Protein AF-A0A2M9Q8H3-F1 (afdb_monomer)

Secondary structure (DSSP, 8-state):
-EEEEEEEEEEETTT--EE--EEEEETTEEEE--SS-PEEEE----SSS----SGGG--TTS-EEEE---TTTS-SS-EEEEEEEEE-------

Solvent-accessible surface area (backbone atoms only — not comparable to full-atom values): 5904 Å² total; per-residue (Å²): 66,34,30,32,20,22,75,37,60,32,29,19,76,83,75,66,48,68,54,94,27,48,34,40,27,50,85,93,50,74,38,66,42,37,65,88,48,74,31,83,68,48,78,74,89,74,96,61,95,69,87,82,64,73,70,78,71,39,43,97,89,62,33,36,80,47,78,58,77,60,89,85,69,74,68,101,57,59,66,49,60,39,78,43,75,46,81,41,88,72,77,79,86,125

pLDDT: mean 87.62, std 10.12, range [40.44, 96.06]

Mean predicted aligned error: 5.56 Å

Structure (mmCIF, N/CA/C/O backbone):
data_AF-A0A2M9Q8H3-F1
#
_entry.id   AF-A0A2M9Q8H3-F1
#
loop_
_atom_site.group_PDB
_atom_site.id
_atom_site.type_symbol
_atom_site.label_atom_id
_atom_site.label_alt_id
_atom_site.label_comp_id
_atom_site.label_asym_id
_atom_site.label_entity_id
_atom_site.label_seq_id
_atom_site.pdbx_PDB_ins_code
_atom_site.Cartn_x
_atom_site.Cartn_y
_atom_site.Cartn_z
_atom_site.occupancy
_atom_site.B_iso_or_equiv
_atom_site.auth_seq_id
_atom_site.auth_comp_id
_atom_site.auth_asym_id
_atom_site.auth_atom_id
_atom_site.pdbx_PDB_model_num
ATOM 1 N N . MET A 1 1 ? 10.271 4.500 -14.730 1.00 87.56 1 MET A N 1
ATOM 2 C CA . MET A 1 1 ? 10.085 4.388 -13.265 1.00 87.56 1 MET A CA 1
ATOM 3 C C . MET A 1 1 ? 8.619 4.115 -12.932 1.00 87.56 1 MET A C 1
ATOM 5 O O . MET A 1 1 ? 7.740 4.723 -13.532 1.00 87.56 1 MET A O 1
ATOM 9 N N . MET A 1 2 ? 8.340 3.212 -11.990 1.00 90.44 2 MET A N 1
ATOM 10 C CA . MET A 1 2 ? 7.006 2.970 -11.431 1.00 90.44 2 MET A CA 1
ATOM 11 C C . MET A 1 2 ? 6.921 3.564 -10.025 1.00 90.44 2 MET A C 1
ATOM 13 O O . MET A 1 2 ? 7.780 3.302 -9.181 1.00 90.44 2 MET A O 1
ATOM 17 N N . THR A 1 3 ? 5.853 4.311 -9.766 1.00 93.56 3 THR A N 1
ATOM 18 C CA . THR A 1 3 ? 5.531 4.839 -8.436 1.00 93.56 3 THR A CA 1
ATOM 19 C C . THR A 1 3 ? 4.132 4.411 -8.013 1.00 93.56 3 THR A C 1
ATOM 21 O O . THR A 1 3 ? 3.300 4.079 -8.863 1.00 93.56 3 THR A O 1
ATOM 24 N N . ALA A 1 4 ? 3.851 4.421 -6.713 1.00 94.81 4 ALA A N 1
ATOM 25 C CA . ALA A 1 4 ? 2.507 4.195 -6.204 1.00 94.81 4 ALA A CA 1
ATOM 26 C C . ALA A 1 4 ? 2.187 5.065 -4.997 1.00 94.81 4 ALA A C 1
ATOM 28 O O . ALA A 1 4 ? 3.068 5.458 -4.236 1.00 94.81 4 ALA A O 1
ATOM 29 N N . LYS A 1 5 ? 0.895 5.328 -4.825 1.00 95.31 5 LYS A N 1
ATOM 30 C CA . LYS A 1 5 ? 0.327 5.956 -3.635 1.00 95.31 5 LYS A CA 1
ATOM 31 C C . LYS A 1 5 ? -1.059 5.408 -3.350 1.00 95.31 5 LYS A C 1
ATOM 33 O O . LYS A 1 5 ? -1.665 4.769 -4.215 1.00 95.31 5 LYS A O 1
ATOM 38 N N . LEU A 1 6 ? -1.587 5.698 -2.170 1.00 95.50 6 LEU A N 1
ATOM 39 C CA . LEU A 1 6 ? -3.006 5.505 -1.916 1.00 95.50 6 LEU A CA 1
ATOM 40 C C . LEU A 1 6 ? -3.781 6.604 -2.653 1.00 95.50 6 LEU A C 1
ATOM 42 O O . LEU A 1 6 ? -3.531 7.789 -2.497 1.00 95.50 6 LEU A O 1
ATOM 46 N N . GLU A 1 7 ? -4.701 6.215 -3.525 1.00 95.62 7 GLU A N 1
ATOM 47 C CA . GLU A 1 7 ? -5.726 7.128 -4.037 1.00 95.62 7 GLU A CA 1
ATOM 48 C C . GLU A 1 7 ? -6.869 7.274 -3.035 1.00 95.62 7 GLU A C 1
ATOM 50 O O . GLU A 1 7 ? -7.495 8.323 -2.954 1.00 95.62 7 GLU A O 1
ATOM 55 N N . GLN A 1 8 ? -7.125 6.217 -2.266 1.00 94.25 8 GLN A N 1
ATOM 56 C CA . GLN A 1 8 ? -8.024 6.240 -1.123 1.00 94.25 8 GLN A CA 1
ATOM 57 C C . GLN A 1 8 ? -7.314 5.567 0.051 1.00 94.25 8 GLN A C 1
ATOM 59 O O . GLN A 1 8 ? -6.860 4.424 -0.120 1.00 94.25 8 GLN A O 1
ATOM 64 N N . PRO A 1 9 ? -7.214 6.230 1.217 1.00 94.06 9 PRO A N 1
ATOM 65 C CA . PRO A 1 9 ? -6.584 5.647 2.392 1.00 94.06 9 PRO A CA 1
ATOM 66 C C . PRO A 1 9 ? -7.347 4.401 2.844 1.00 94.06 9 PRO A C 1
ATOM 68 O O . PRO A 1 9 ? -8.553 4.278 2.610 1.00 94.06 9 PRO A O 1
ATOM 71 N N . LEU A 1 10 ? -6.657 3.481 3.525 1.00 93.94 10 LEU A N 1
ATOM 72 C CA . LEU A 1 10 ? -7.308 2.320 4.129 1.00 93.94 10 LEU A CA 1
ATOM 73 C C . LEU A 1 10 ? -8.303 2.805 5.184 1.00 93.94 10 LEU A C 1
ATOM 75 O O . LEU A 1 10 ? -7.904 3.248 6.255 1.00 93.94 10 LEU A O 1
ATOM 79 N N . THR A 1 11 ? -9.593 2.717 4.882 1.00 95.19 11 THR A N 1
ATOM 80 C CA . THR A 1 11 ? -10.670 3.287 5.694 1.00 95.19 11 THR A CA 1
ATOM 81 C C . THR A 1 11 ? -11.618 2.189 6.152 1.00 95.19 11 THR A C 1
ATOM 83 O O . THR A 1 11 ? -12.072 1.374 5.346 1.00 95.19 11 THR A O 1
ATOM 86 N N . GLY A 1 12 ? -11.899 2.156 7.455 1.00 95.75 12 GLY A N 1
ATOM 87 C CA . GLY A 1 12 ? -12.822 1.215 8.078 1.00 95.75 12 GLY A CA 1
ATOM 88 C C . GLY A 1 12 ? -14.267 1.453 7.637 1.00 95.75 12 GLY A C 1
ATOM 89 O O . GLY A 1 12 ? -14.773 2.569 7.758 1.00 95.75 12 GLY A O 1
ATOM 90 N N . GLU A 1 13 ? -14.947 0.414 7.155 1.00 95.75 13 GLU A N 1
ATOM 91 C CA . GLU A 1 13 ? -16.313 0.508 6.627 1.00 95.75 13 GLU A CA 1
ATOM 92 C C . GLU A 1 13 ? -17.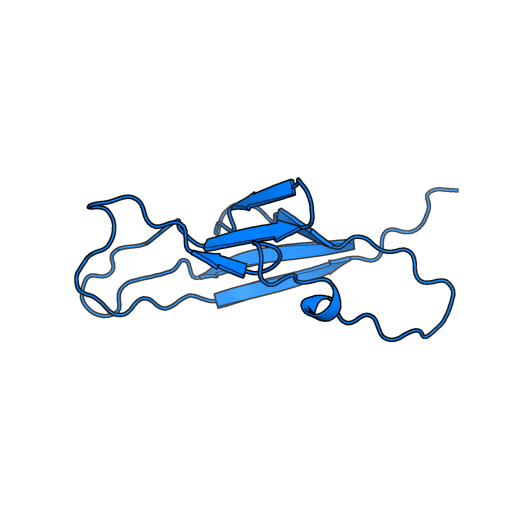338 0.967 7.668 1.00 95.75 13 GLU A C 1
ATOM 94 O O . GLU A 1 13 ? -18.299 1.656 7.327 1.00 95.75 13 GLU A O 1
ATOM 99 N N . LYS A 1 14 ? -17.162 0.575 8.936 1.00 95.31 14 LYS A N 1
ATOM 100 C CA . LYS A 1 14 ? -18.119 0.878 10.011 1.00 95.31 14 LYS A CA 1
ATOM 101 C C . LYS A 1 14 ? -17.739 2.122 10.796 1.00 95.31 14 LYS A C 1
ATOM 103 O O . LYS A 1 14 ? -18.607 2.869 11.235 1.00 95.31 14 LYS A O 1
ATOM 108 N N . THR A 1 15 ? -16.448 2.301 11.041 1.00 94.25 15 THR A N 1
ATOM 109 C CA . THR A 1 15 ? -15.923 3.311 11.964 1.00 94.25 15 THR A CA 1
ATOM 110 C C . THR A 1 15 ? -15.428 4.565 11.259 1.00 94.25 15 THR A C 1
ATOM 112 O O . THR A 1 15 ? -15.225 5.575 11.932 1.00 94.25 15 THR A O 1
ATOM 115 N N . GLY A 1 16 ? -15.183 4.499 9.945 1.00 92.94 16 GLY A N 1
ATOM 116 C CA . GLY A 1 16 ? -14.548 5.569 9.175 1.00 92.94 16 GLY A CA 1
ATOM 117 C C . GLY A 1 16 ? -13.102 5.856 9.589 1.00 92.94 16 GLY A C 1
ATOM 118 O O . GLY A 1 16 ? -12.535 6.855 9.162 1.00 92.94 16 GLY A O 1
ATOM 119 N N . ALA A 1 17 ? -12.505 5.025 10.450 1.00 92.44 17 ALA A N 1
ATOM 120 C CA . ALA A 1 17 ? -11.127 5.212 10.879 1.00 92.44 17 ALA A CA 1
ATOM 121 C C . ALA A 1 17 ? -10.172 4.904 9.723 1.00 92.44 17 ALA A C 1
ATOM 123 O O . ALA A 1 17 ? -10.324 3.874 9.068 1.00 92.44 17 ALA A O 1
ATOM 124 N N . THR A 1 18 ? -9.184 5.767 9.506 1.00 92.06 18 THR A N 1
A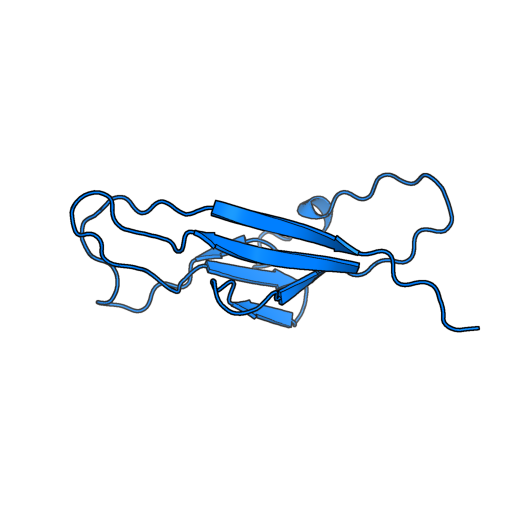TOM 125 C CA . THR A 1 18 ? -8.107 5.530 8.544 1.00 92.06 18 THR A CA 1
ATOM 126 C C . THR A 1 18 ? -6.958 4.753 9.182 1.00 92.06 18 THR A C 1
ATOM 128 O O . THR A 1 18 ? -6.794 4.753 10.406 1.00 92.06 18 THR A O 1
ATOM 131 N N . LEU A 1 19 ? -6.185 4.057 8.352 1.00 90.06 19 LEU A N 1
ATOM 132 C CA . LEU A 1 19 ? -5.049 3.253 8.771 1.00 90.06 19 LEU A CA 1
ATOM 133 C C . LEU A 1 19 ? -3.858 3.459 7.824 1.00 90.06 19 LEU A C 1
AT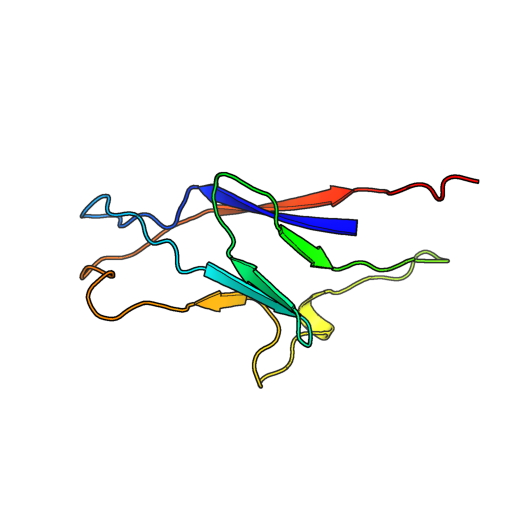OM 135 O O . LEU A 1 19 ? -3.858 2.977 6.691 1.00 90.06 19 LEU A O 1
ATOM 139 N N . ASP A 1 20 ? -2.810 4.109 8.321 1.00 85.81 20 A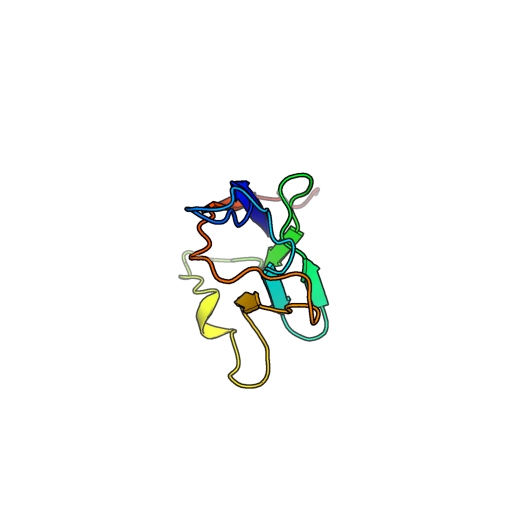SP A N 1
ATOM 140 C CA . ASP A 1 20 ? -1.553 4.301 7.592 1.00 85.81 20 ASP A CA 1
ATOM 141 C C . ASP A 1 20 ? -0.606 3.136 7.886 1.00 85.81 20 ASP A C 1
ATOM 143 O O . ASP A 1 20 ? 0.296 3.223 8.716 1.00 85.81 20 ASP A O 1
ATOM 147 N N . SER A 1 21 ? -0.881 1.992 7.263 1.00 89.25 21 SER A N 1
ATOM 148 C CA . SER A 1 21 ? -0.169 0.735 7.544 1.00 89.25 21 SER A CA 1
ATOM 149 C C . SER A 1 21 ? 0.241 -0.030 6.299 1.00 89.25 21 SER A C 1
ATOM 151 O O . SER A 1 21 ? 0.710 -1.157 6.425 1.00 89.25 21 SER A O 1
ATOM 153 N N . LEU A 1 22 ? 0.044 0.526 5.100 1.00 94.19 22 LEU A N 1
ATOM 154 C CA . LEU A 1 22 ? 0.434 -0.136 3.861 1.00 94.19 22 LEU A CA 1
ATOM 155 C C . LEU A 1 22 ? 1.853 0.264 3.469 1.00 94.19 22 LEU A C 1
ATOM 157 O O . LEU A 1 22 ? 2.127 1.427 3.179 1.00 94.19 22 LEU A O 1
ATOM 161 N N . HIS A 1 23 ? 2.737 -0.723 3.424 1.00 93.88 23 HIS A N 1
ATOM 162 C CA . HIS A 1 23 ? 4.131 -0.550 3.055 1.00 93.88 23 HIS A CA 1
ATOM 163 C C . HIS A 1 23 ? 4.437 -1.326 1.778 1.00 93.88 23 HIS A C 1
ATOM 165 O O . HIS A 1 23 ? 3.818 -2.348 1.472 1.00 93.88 23 HIS A O 1
ATOM 171 N N . TYR A 1 24 ? 5.431 -0.838 1.048 1.00 93.69 24 TYR A N 1
ATOM 172 C CA . TYR A 1 24 ? 6.062 -1.543 -0.052 1.00 93.69 24 TYR A CA 1
ATOM 173 C C . TYR A 1 24 ? 7.553 -1.695 0.245 1.00 93.69 24 TYR A C 1
ATOM 175 O O . TYR A 1 24 ? 8.224 -0.711 0.567 1.00 93.69 24 TYR A O 1
ATOM 183 N N . ARG A 1 25 ? 8.073 -2.920 0.144 1.00 93.12 25 ARG A N 1
ATOM 184 C CA . ARG A 1 25 ? 9.507 -3.208 0.263 1.00 93.12 25 ARG A CA 1
ATOM 185 C C . ARG A 1 25 ? 10.056 -3.742 -1.046 1.00 93.12 25 ARG A C 1
ATOM 187 O O . ARG A 1 25 ? 9.412 -4.548 -1.716 1.00 93.12 25 ARG A O 1
ATOM 194 N N . TYR A 1 26 ? 11.256 -3.293 -1.384 1.00 89.81 26 TYR A N 1
ATOM 195 C CA . TYR A 1 26 ? 12.034 -3.834 -2.485 1.00 89.81 26 TYR A CA 1
ATOM 196 C C . TYR A 1 26 ? 13.523 -3.784 -2.138 1.00 89.81 26 TYR A C 1
ATOM 198 O O . TYR A 1 26 ? 14.126 -2.707 -2.071 1.00 89.81 26 TYR A O 1
ATOM 206 N N . GLY A 1 27 ? 14.108 -4.954 -1.873 1.00 86.50 27 GLY A N 1
ATOM 207 C CA . GLY A 1 27 ? 15.451 -5.067 -1.317 1.00 86.50 27 GLY A CA 1
ATOM 208 C C . GLY A 1 27 ? 15.529 -4.408 0.063 1.00 86.50 27 GLY A C 1
ATOM 209 O O . GLY A 1 27 ? 14.736 -4.693 0.956 1.00 86.50 27 GLY A O 1
ATOM 210 N N . GLU A 1 28 ? 16.479 -3.490 0.243 1.00 86.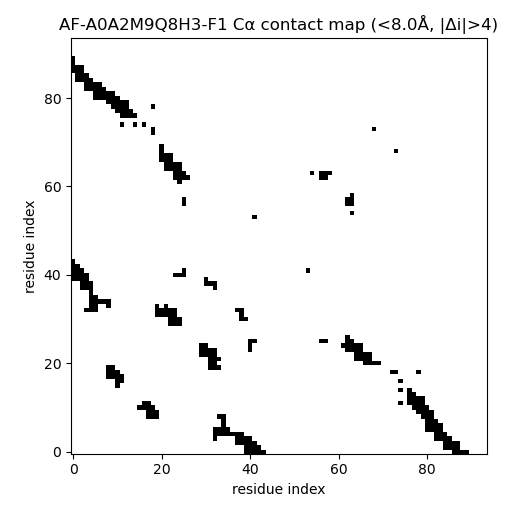25 28 GLU A N 1
ATOM 211 C CA . GLU A 1 28 ? 16.647 -2.747 1.503 1.00 86.25 28 GLU A CA 1
ATOM 212 C C . GLU A 1 28 ? 15.752 -1.496 1.600 1.00 86.25 28 GLU A C 1
ATOM 214 O O . GLU A 1 28 ? 15.663 -0.879 2.663 1.00 86.25 28 GLU A O 1
ATOM 219 N N . LYS A 1 29 ? 15.075 -1.101 0.510 1.00 88.81 29 LYS A N 1
ATOM 220 C CA . LYS A 1 29 ? 14.191 0.071 0.505 1.00 88.81 29 LYS A CA 1
ATOM 221 C C . LYS A 1 29 ? 12.808 -0.311 1.030 1.00 88.81 29 LYS A C 1
ATOM 223 O O . LYS A 1 29 ? 12.157 -1.204 0.492 1.00 88.81 29 LYS A O 1
ATOM 228 N N . VAL A 1 30 ? 12.327 0.431 2.025 1.00 92.12 30 VAL A N 1
ATOM 229 C CA . VAL A 1 30 ? 10.944 0.375 2.518 1.00 92.12 30 VAL A CA 1
ATOM 230 C C . VAL A 1 30 ? 10.297 1.735 2.304 1.00 92.12 30 VAL A C 1
ATOM 232 O O . VAL A 1 30 ? 10.865 2.759 2.672 1.00 92.12 30 VAL A O 1
ATOM 235 N N . SER A 1 31 ? 9.103 1.744 1.721 1.00 92.06 31 SER A N 1
ATOM 236 C CA . SER A 1 31 ? 8.295 2.946 1.531 1.00 92.06 31 SER A CA 1
ATOM 237 C C . SER A 1 31 ? 6.900 2.760 2.106 1.00 92.06 31 SER A C 1
ATOM 239 O O . SER A 1 31 ? 6.294 1.701 1.953 1.00 92.06 31 SER A O 1
ATOM 241 N N . ILE A 1 32 ? 6.383 3.802 2.750 1.00 92.56 32 ILE A N 1
ATOM 242 C CA . ILE A 1 32 ? 4.993 3.859 3.208 1.00 92.56 32 ILE A CA 1
ATOM 243 C C . ILE A 1 32 ? 4.153 4.401 2.056 1.00 92.56 32 ILE A C 1
ATOM 245 O O . ILE A 1 32 ? 4.503 5.427 1.472 1.00 92.56 32 ILE A O 1
ATOM 249 N N . LEU A 1 33 ? 3.056 3.725 1.723 1.00 94.31 33 LEU A N 1
ATOM 250 C CA . LEU A 1 33 ? 2.100 4.225 0.743 1.00 94.31 33 LEU A CA 1
ATOM 251 C C . LEU A 1 33 ? 1.054 5.062 1.475 1.00 94.31 33 LEU A C 1
ATOM 253 O O . LEU A 1 33 ? 0.241 4.525 2.223 1.00 94.31 33 LEU A O 1
ATOM 257 N N . THR A 1 34 ? 1.075 6.372 1.249 1.00 92.69 34 THR A N 1
ATOM 258 C CA . THR A 1 34 ? 0.111 7.328 1.813 1.00 92.69 34 THR A CA 1
ATOM 259 C C . THR A 1 34 ? -0.699 7.986 0.700 1.00 92.69 34 THR A C 1
ATOM 261 O O . THR A 1 34 ? -0.456 7.742 -0.482 1.00 92.69 34 THR A O 1
ATOM 264 N N . GLU A 1 35 ? -1.691 8.803 1.052 1.00 93.38 35 GLU A N 1
ATOM 265 C CA . GLU A 1 35 ? -2.456 9.583 0.066 1.00 93.38 35 GLU A CA 1
ATOM 266 C C . GLU A 1 35 ? -1.663 10.782 -0.4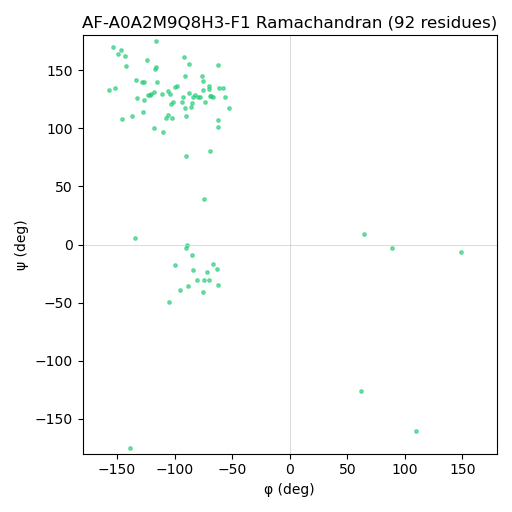90 1.00 93.38 35 GLU A C 1
ATOM 268 O O . GLU A 1 35 ? -1.816 11.190 -1.652 1.00 93.38 35 GLU A O 1
ATOM 273 N N . GLU A 1 36 ? -0.778 11.323 0.349 1.00 89.06 36 GLU A N 1
ATOM 274 C CA . GLU A 1 36 ? -0.095 12.597 0.141 1.00 89.06 36 GLU A CA 1
ATOM 275 C C . GLU A 1 36 ? 1.020 12.513 -0.905 1.00 89.06 36 GLU A C 1
ATOM 277 O O . GLU A 1 36 ? 1.161 13.416 -1.731 1.00 89.06 36 GLU A O 1
ATOM 282 N N . ALA A 1 37 ? 1.800 11.428 -0.899 1.00 86.56 37 ALA A N 1
ATOM 283 C CA . ALA A 1 37 ? 3.009 11.311 -1.707 1.00 86.56 37 ALA A CA 1
ATOM 284 C C . ALA A 1 37 ? 3.098 9.968 -2.439 1.00 86.56 37 ALA A C 1
ATOM 286 O O . ALA A 1 37 ? 2.764 8.914 -1.900 1.00 86.56 37 ALA A O 1
ATOM 287 N N . SER A 1 38 ? 3.597 10.016 -3.677 1.00 90.75 38 SER A N 1
ATOM 288 C CA . SER A 1 38 ? 3.967 8.819 -4.431 1.00 90.75 38 SER A CA 1
ATOM 289 C C . SER A 1 38 ? 5.323 8.297 -3.981 1.00 90.75 38 SER A C 1
ATOM 291 O O . SER A 1 38 ? 6.309 9.030 -3.997 1.00 90.75 38 SER A O 1
ATOM 293 N N . ALA A 1 39 ? 5.367 7.015 -3.636 1.00 92.19 39 ALA A N 1
ATOM 294 C CA . ALA A 1 39 ? 6.587 6.282 -3.355 1.00 92.19 39 ALA A CA 1
ATOM 295 C C . ALA A 1 39 ? 7.126 5.609 -4.622 1.00 92.19 39 ALA A C 1
ATOM 297 O O . ALA A 1 39 ? 6.357 5.130 -5.460 1.00 92.19 39 ALA A O 1
ATOM 298 N N . GLU A 1 40 ? 8.449 5.539 -4.749 1.00 90.31 40 GLU A N 1
ATOM 299 C CA . GLU A 1 40 ? 9.118 4.726 -5.765 1.00 90.31 40 GLU A CA 1
ATOM 300 C C . GLU A 1 40 ? 8.910 3.240 -5.447 1.00 90.31 40 GLU A C 1
ATOM 302 O O . GLU A 1 40 ? 9.172 2.785 -4.335 1.00 90.31 40 GLU A O 1
ATOM 307 N N . ILE A 1 41 ? 8.425 2.486 -6.430 1.00 90.69 41 ILE A N 1
ATOM 308 C CA . ILE A 1 41 ? 8.150 1.051 -6.295 1.00 90.69 41 ILE A CA 1
ATOM 309 C C . ILE A 1 41 ? 9.216 0.251 -7.019 1.00 90.69 41 ILE A C 1
ATOM 311 O O . ILE A 1 41 ? 9.735 -0.736 -6.505 1.00 90.69 41 ILE A O 1
ATOM 315 N N . TYR A 1 42 ? 9.487 0.631 -8.261 1.00 87.75 42 TYR A N 1
ATOM 316 C CA . TYR A 1 42 ? 10.353 -0.146 -9.120 1.00 87.75 42 TYR A CA 1
ATOM 317 C C . TYR A 1 42 ? 10.942 0.737 -10.205 1.00 87.75 42 TYR A C 1
ATOM 319 O O . TYR A 1 42 ? 10.229 1.479 -10.889 1.00 87.75 42 TYR A O 1
ATOM 327 N N . GLU A 1 43 ? 12.242 0.613 -10.406 1.00 86.25 43 GLU A N 1
ATOM 328 C CA . GLU A 1 43 ? 12.950 1.254 -11.496 1.00 86.25 43 GLU A CA 1
ATOM 329 C C . GLU A 1 43 ? 13.668 0.191 -12.320 1.00 86.25 43 GLU A C 1
ATOM 331 O O . GLU A 1 43 ? 14.369 -0.673 -11.794 1.00 86.25 43 GLU A O 1
ATOM 336 N N . LYS A 1 44 ? 13.451 0.238 -13.633 1.00 84.38 44 LYS A N 1
ATOM 337 C CA . LYS A 1 44 ? 14.123 -0.628 -14.590 1.00 84.38 44 LYS A CA 1
ATOM 338 C C . LYS A 1 44 ? 14.212 0.073 -15.929 1.00 84.38 44 LYS A C 1
ATOM 340 O O . LYS A 1 44 ? 13.220 0.607 -16.423 1.00 84.38 44 LYS A O 1
ATOM 345 N N . GLU A 1 45 ? 15.391 -0.004 -16.523 1.00 83.06 45 GLU A N 1
ATOM 346 C CA . GLU A 1 45 ? 15.614 0.334 -17.919 1.00 83.06 45 GLU A CA 1
ATOM 347 C C . GLU A 1 45 ? 15.294 -0.896 -18.781 1.00 83.06 45 GLU A C 1
ATOM 349 O O . GLU A 1 45 ? 15.864 -1.976 -18.599 1.00 83.06 45 GLU A O 1
ATOM 354 N N . THR A 1 46 ? 14.352 -0.757 -19.712 1.00 77.50 46 THR A N 1
ATOM 355 C CA . THR A 1 46 ? 14.018 -1.807 -20.681 1.00 77.50 46 THR A CA 1
ATOM 356 C C . THR A 1 46 ? 14.630 -1.462 -22.027 1.00 77.50 46 THR A C 1
ATOM 358 O O . THR A 1 46 ? 14.297 -0.434 -22.607 1.00 77.50 46 THR A O 1
ATOM 361 N N . LYS A 1 47 ? 15.486 -2.336 -22.562 1.00 77.88 47 LYS A N 1
ATOM 362 C CA . LYS A 1 47 ? 16.126 -2.113 -23.872 1.00 77.88 47 LYS A CA 1
ATOM 363 C C . LYS A 1 47 ? 15.245 -2.543 -25.049 1.00 77.88 47 LYS A C 1
ATOM 365 O O . LYS A 1 47 ? 15.418 -2.063 -26.162 1.00 77.88 47 LYS A O 1
ATOM 370 N N . ASN A 1 48 ? 14.285 -3.433 -24.787 1.00 79.19 48 ASN A N 1
ATOM 371 C CA . ASN A 1 48 ? 13.445 -4.102 -25.779 1.00 79.19 48 ASN A CA 1
ATOM 372 C C . ASN A 1 48 ? 11.981 -4.176 -25.289 1.00 79.19 48 ASN A C 1
ATOM 374 O O . ASN A 1 48 ? 11.652 -3.697 -24.206 1.00 79.19 48 ASN A O 1
ATOM 378 N N . ARG A 1 49 ? 11.102 -4.859 -26.039 1.00 78.12 49 ARG A N 1
ATOM 379 C CA . ARG A 1 49 ? 9.701 -5.163 -25.656 1.00 78.12 49 ARG A CA 1
ATOM 380 C C . ARG A 1 49 ? 9.575 -6.263 -24.586 1.00 78.12 49 ARG A C 1
ATOM 382 O O . ARG A 1 49 ? 8.717 -7.137 -24.686 1.00 78.12 49 ARG A O 1
ATOM 389 N N . GLU A 1 50 ? 10.464 -6.269 -23.604 1.00 79.75 50 GLU A N 1
ATOM 390 C CA . GLU A 1 50 ? 10.434 -7.256 -22.526 1.00 79.75 50 GLU A CA 1
ATOM 391 C C . GLU A 1 50 ? 9.243 -7.008 -21.601 1.00 79.75 50 GLU A C 1
ATOM 393 O O . GLU A 1 50 ? 8.962 -5.874 -21.211 1.00 79.75 50 GLU A O 1
ATOM 398 N N . VAL A 1 51 ? 8.550 -8.085 -21.229 1.00 82.25 51 VAL A N 1
ATOM 399 C CA . VAL A 1 51 ? 7.530 -8.030 -20.182 1.00 82.25 51 VAL A CA 1
ATOM 400 C C . VAL A 1 51 ? 8.236 -7.803 -18.848 1.00 82.25 51 VAL A C 1
ATOM 402 O O . VAL A 1 51 ? 9.163 -8.532 -18.494 1.00 82.25 51 VAL A O 1
ATOM 405 N N . VAL A 1 52 ? 7.790 -6.794 -18.104 1.00 83.19 52 VAL A N 1
ATOM 406 C CA . VAL A 1 52 ? 8.254 -6.527 -16.742 1.00 83.19 52 VAL A CA 1
ATOM 407 C C . VAL A 1 52 ? 7.144 -6.916 -15.779 1.00 83.19 52 VAL A C 1
ATOM 409 O O . VAL A 1 52 ? 6.116 -6.249 -15.705 1.00 83.19 52 VAL A O 1
ATOM 412 N N . ASP A 1 53 ? 7.366 -8.005 -15.052 1.00 87.25 53 ASP A N 1
ATOM 413 C CA . ASP A 1 53 ? 6.509 -8.437 -13.954 1.00 87.25 53 ASP A CA 1
ATOM 414 C C . ASP A 1 53 ? 7.181 -8.062 -12.631 1.00 87.25 53 ASP A C 1
ATOM 416 O O . ASP A 1 53 ? 8.207 -8.633 -12.259 1.00 87.25 53 ASP A O 1
ATOM 420 N N . ILE A 1 54 ? 6.615 -7.069 -11.948 1.00 87.06 54 ILE A N 1
ATOM 421 C CA . ILE A 1 54 ? 7.145 -6.546 -10.683 1.00 87.06 54 ILE A CA 1
ATOM 422 C C . ILE A 1 54 ? 6.962 -7.574 -9.558 1.00 87.06 54 ILE A C 1
ATOM 424 O O . ILE A 1 54 ? 7.783 -7.650 -8.652 1.00 87.06 54 ILE A O 1
ATOM 428 N N . SER A 1 55 ? 5.92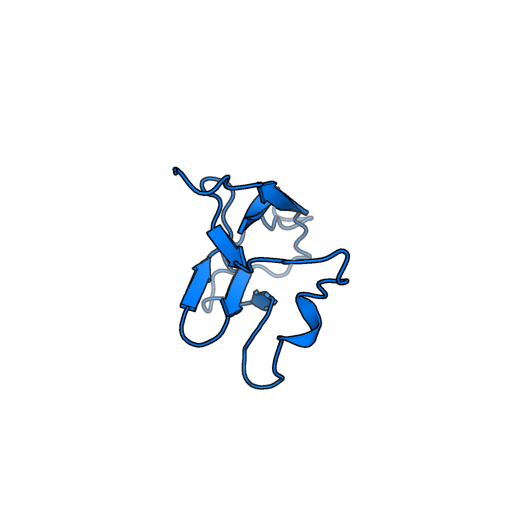0 -8.406 -9.619 1.00 89.00 55 SER A N 1
ATOM 429 C CA . SER A 1 55 ? 5.652 -9.388 -8.566 1.00 89.00 55 SER A CA 1
ATOM 430 C C . SER A 1 55 ? 6.646 -10.550 -8.572 1.00 89.00 55 SER A C 1
ATOM 432 O O . SER A 1 55 ? 6.918 -11.128 -7.526 1.00 89.00 55 SER A O 1
ATOM 434 N N . ASN A 1 56 ? 7.284 -10.830 -9.714 1.00 88.25 56 ASN A N 1
ATOM 435 C CA . ASN A 1 56 ? 8.364 -11.819 -9.792 1.00 88.25 56 ASN A CA 1
ATOM 436 C C . ASN A 1 56 ? 9.624 -11.412 -9.022 1.00 88.25 56 ASN A C 1
ATOM 438 O O . ASN A 1 56 ? 10.480 -12.259 -8.776 1.00 88.25 56 ASN A O 1
ATOM 442 N N . THR A 1 57 ? 9.769 -10.134 -8.661 1.00 83.88 57 THR A N 1
ATOM 443 C CA . THR A 1 57 ? 10.868 -9.691 -7.798 1.00 83.88 57 THR A CA 1
ATOM 444 C C . THR A 1 57 ? 10.503 -9.733 -6.321 1.00 83.88 57 THR A C 1
ATOM 446 O O . THR A 1 57 ? 11.344 -9.410 -5.489 1.00 83.88 57 THR A O 1
ATOM 449 N N . TRP A 1 58 ? 9.263 -10.082 -5.976 1.00 90.88 58 TRP A N 1
ATOM 450 C CA . TRP A 1 58 ? 8.859 -10.232 -4.587 1.00 90.88 58 TRP A CA 1
ATOM 451 C C . TRP A 1 58 ? 9.423 -11.532 -4.035 1.00 90.88 58 TRP A C 1
ATOM 453 O O . TRP A 1 58 ? 9.461 -12.562 -4.711 1.00 90.88 58 TRP A O 1
ATOM 463 N N . ASN A 1 59 ? 9.870 -11.476 -2.791 1.00 87.81 59 ASN A N 1
ATOM 464 C CA . ASN A 1 59 ? 10.427 -12.610 -2.086 1.00 87.81 59 ASN A CA 1
ATOM 465 C C . ASN A 1 59 ? 9.540 -12.927 -0.871 1.00 87.81 59 ASN A C 1
ATOM 467 O O . ASN A 1 59 ? 8.907 -12.025 -0.317 1.00 87.81 59 ASN A O 1
ATOM 471 N N . PRO A 1 60 ? 9.479 -14.197 -0.440 1.00 78.12 60 PRO A N 1
ATOM 472 C CA . PRO A 1 60 ? 8.669 -14.581 0.715 1.00 78.12 60 PRO A CA 1
ATOM 473 C C . PRO A 1 60 ? 9.123 -13.920 2.025 1.00 78.12 60 PRO A C 1
ATOM 475 O O . PRO A 1 60 ? 8.342 -13.838 2.970 1.00 78.12 60 PRO A O 1
ATOM 478 N N . ASP A 1 61 ? 10.375 -13.463 2.075 1.00 80.12 61 ASP A N 1
ATOM 479 C CA . ASP A 1 61 ? 11.043 -12.962 3.276 1.00 80.12 61 ASP A CA 1
ATOM 480 C C . ASP A 1 61 ? 10.848 -11.448 3.498 1.00 80.12 61 ASP A C 1
ATOM 482 O O . ASP A 1 61 ? 11.313 -10.900 4.502 1.00 80.12 61 ASP A O 1
ATOM 486 N N . GLY A 1 62 ? 10.117 -10.760 2.611 1.00 82.25 62 GLY A N 1
ATOM 487 C CA . GLY A 1 62 ? 9.625 -9.412 2.876 1.00 82.25 62 GLY A CA 1
ATOM 488 C C . GLY A 1 62 ? 9.461 -8.456 1.700 1.00 82.25 62 GLY A C 1
ATOM 489 O O . GLY A 1 62 ? 8.945 -7.370 1.949 1.00 82.25 62 GLY A O 1
ATOM 490 N N . ASP A 1 63 ? 9.874 -8.784 0.473 1.00 91.69 63 ASP A N 1
ATOM 491 C CA . ASP A 1 63 ? 9.637 -7.889 -0.673 1.00 91.69 63 ASP A CA 1
ATOM 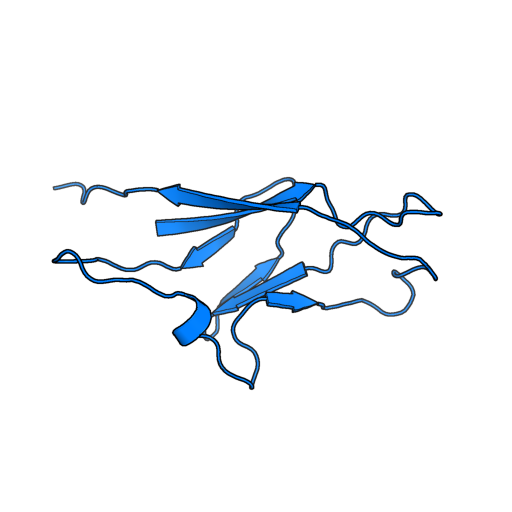492 C C . ASP A 1 63 ? 8.177 -7.939 -1.148 1.00 91.69 63 ASP A C 1
ATOM 494 O O . ASP A 1 63 ? 7.535 -8.988 -1.154 1.00 91.69 63 ASP A O 1
ATOM 498 N N . GLY A 1 64 ? 7.672 -6.792 -1.603 1.00 92.88 64 GLY A N 1
ATOM 499 C CA . GLY A 1 64 ? 6.301 -6.605 -2.063 1.00 92.88 64 GLY A CA 1
ATOM 500 C C . GLY A 1 64 ? 5.458 -5.747 -1.122 1.00 92.88 64 GLY A C 1
ATOM 501 O O . GLY A 1 64 ? 5.971 -4.959 -0.324 1.00 92.88 64 GLY A O 1
ATOM 502 N N . LEU A 1 65 ? 4.135 -5.865 -1.262 1.00 92.81 65 LEU A N 1
ATOM 503 C CA . LEU A 1 65 ? 3.170 -5.165 -0.415 1.00 92.81 65 LEU A CA 1
ATOM 504 C C . LEU A 1 65 ? 2.966 -5.912 0.900 1.00 92.81 65 LEU A C 1
ATOM 506 O O . LEU A 1 65 ? 2.620 -7.093 0.897 1.00 92.81 65 LEU A O 1
ATOM 510 N N . TYR A 1 66 ? 3.092 -5.204 2.015 1.00 92.56 66 TYR A N 1
ATOM 511 C CA . TYR A 1 66 ? 2.808 -5.757 3.333 1.00 92.56 66 TYR A CA 1
ATOM 512 C C . TYR A 1 66 ? 2.153 -4.724 4.248 1.00 92.56 66 TYR A C 1
ATOM 514 O O . TYR A 1 66 ? 2.181 -3.518 3.991 1.00 92.56 66 TYR A O 1
ATOM 522 N N . LEU A 1 67 ? 1.526 -5.224 5.312 1.00 91.25 67 LEU A N 1
ATOM 523 C CA . LEU A 1 67 ? 0.906 -4.397 6.336 1.00 91.25 67 LEU A CA 1
ATOM 524 C C . LEU A 1 67 ? 1.772 -4.376 7.593 1.00 91.25 67 LEU A C 1
ATOM 526 O O . LEU A 1 67 ? 2.117 -5.430 8.126 1.00 91.25 67 LEU A O 1
ATOM 530 N N . GLU A 1 68 ? 2.055 -3.180 8.094 1.00 91.12 68 GLU A N 1
ATOM 531 C CA . GLU A 1 68 ? 2.673 -2.965 9.399 1.00 91.12 68 GLU A CA 1
ATOM 532 C C . GLU A 1 68 ? 1.699 -2.180 10.276 1.00 91.12 68 GLU A C 1
ATOM 534 O O . GLU A 1 68 ? 1.514 -0.973 10.129 1.00 91.12 68 GLU A O 1
ATOM 539 N N . VAL A 1 69 ? 1.000 -2.899 11.155 1.00 89.31 69 VAL A N 1
ATOM 540 C CA . VAL A 1 69 ? -0.070 -2.334 11.979 1.00 89.31 69 VAL A CA 1
ATOM 541 C C . VAL A 1 69 ? 0.425 -2.172 13.409 1.00 89.31 69 VAL A C 1
ATOM 543 O O . VAL A 1 69 ? 0.616 -3.154 14.128 1.00 89.31 69 VAL A O 1
ATOM 546 N N . THR A 1 70 ? 0.593 -0.925 13.843 1.00 86.75 70 THR A N 1
ATOM 547 C CA . THR A 1 70 ? 0.937 -0.608 15.233 1.00 86.75 70 THR A CA 1
ATOM 548 C C . THR A 1 70 ? -0.159 -1.087 16.187 1.00 86.75 70 THR A C 1
ATOM 550 O O . THR A 1 70 ? -1.353 -0.875 15.967 1.00 86.75 70 THR A O 1
ATOM 553 N N . ALA A 1 71 ? 0.236 -1.726 17.289 1.00 86.00 71 ALA A N 1
ATOM 554 C CA . ALA A 1 71 ? -0.712 -2.208 18.287 1.00 86.00 71 ALA A CA 1
ATOM 555 C C . ALA A 1 71 ? -1.606 -1.063 18.807 1.00 86.00 71 ALA A C 1
ATOM 557 O O . ALA A 1 71 ? -1.116 -0.031 19.261 1.00 86.00 71 ALA A O 1
ATOM 558 N N . GLY A 1 72 ? -2.926 -1.263 18.745 1.00 85.44 72 GLY A N 1
ATOM 559 C CA . GLY A 1 72 ? -3.924 -0.300 19.220 1.00 85.44 72 GLY A CA 1
ATOM 560 C C . GLY A 1 72 ? -4.385 0.751 18.203 1.00 85.44 72 GLY A C 1
ATOM 561 O O . GLY A 1 72 ? -5.287 1.517 18.535 1.00 85.44 72 GLY A O 1
ATOM 562 N N . THR A 1 73 ? -3.835 0.793 16.981 1.00 85.12 73 THR A N 1
ATOM 563 C CA . THR A 1 73 ? -4.292 1.738 15.936 1.00 85.12 73 THR A CA 1
ATOM 564 C C . THR A 1 73 ? -5.440 1.181 15.094 1.00 85.12 73 THR A C 1
ATOM 566 O O . THR A 1 73 ? -6.364 1.916 14.743 1.00 85.12 73 THR A O 1
ATOM 569 N N . ALA A 1 74 ? -5.434 -0.125 14.818 1.00 88.81 74 ALA A N 1
ATOM 570 C CA . ALA A 1 74 ? -6.532 -0.789 14.126 1.00 88.81 74 ALA A CA 1
ATOM 571 C C . ALA A 1 74 ? -7.745 -0.982 15.050 1.00 88.81 74 ALA A C 1
ATOM 573 O O . ALA A 1 74 ? -7.636 -1.469 16.178 1.00 88.81 74 ALA A O 1
ATOM 574 N N . LYS A 1 75 ? -8.927 -0.636 14.538 1.00 90.62 75 LYS A N 1
ATOM 575 C CA . LYS A 1 75 ? -10.226 -0.926 15.149 1.00 90.62 75 LYS A CA 1
ATOM 576 C C . LYS A 1 75 ? -10.754 -2.257 14.616 1.00 90.62 75 LYS A C 1
ATOM 578 O O . LYS A 1 75 ? -10.330 -2.732 13.566 1.00 90.62 75 LYS A O 1
ATOM 583 N N . ALA A 1 76 ? -11.706 -2.852 15.333 1.00 91.00 76 ALA A N 1
ATOM 584 C CA . ALA A 1 76 ? -12.428 -4.037 14.873 1.00 91.00 76 ALA A CA 1
ATOM 585 C C . ALA A 1 76 ? -13.350 -3.677 13.690 1.00 91.00 76 ALA A C 1
ATOM 587 O O . ALA A 1 76 ? -14.545 -3.436 13.865 1.00 91.00 76 ALA A O 1
ATOM 588 N N . ASP A 1 77 ? -12.770 -3.595 12.495 1.00 94.06 77 ASP A N 1
ATOM 589 C CA . ASP A 1 77 ? -13.425 -3.134 11.274 1.00 94.06 77 ASP A CA 1
ATOM 590 C C . ASP A 1 77 ? -12.839 -3.818 10.028 1.00 94.06 77 ASP A C 1
ATOM 592 O O . ASP A 1 77 ? -11.759 -4.409 10.075 1.00 94.06 77 ASP A O 1
ATOM 596 N N . ALA A 1 78 ? -13.557 -3.731 8.911 1.00 93.75 78 ALA A N 1
ATOM 597 C CA . ALA A 1 78 ? -13.036 -4.081 7.597 1.00 93.75 78 ALA A CA 1
ATOM 598 C C . ALA A 1 78 ? -12.497 -2.811 6.937 1.00 93.75 78 ALA A C 1
ATOM 600 O O . ALA A 1 78 ? -13.232 -1.840 6.786 1.00 93.75 78 ALA A O 1
ATOM 601 N N . TYR A 1 79 ? -11.222 -2.807 6.553 1.00 94.50 79 TYR A N 1
ATOM 602 C CA . TYR A 1 79 ? -10.579 -1.649 5.935 1.00 94.50 79 TYR A CA 1
ATOM 603 C C . TYR A 1 79 ? -10.518 -1.809 4.417 1.00 94.50 79 TYR A C 1
ATOM 605 O O . TYR A 1 79 ? -10.161 -2.875 3.913 1.00 94.50 79 TYR A O 1
ATOM 613 N N . LYS A 1 80 ? -10.842 -0.740 3.687 1.00 95.12 80 LYS A N 1
ATOM 614 C CA . LYS A 1 80 ? -10.762 -0.678 2.222 1.00 95.12 80 LYS A CA 1
ATOM 615 C C . LYS A 1 80 ? -9.974 0.545 1.787 1.00 95.12 80 LYS A C 1
ATOM 617 O O . LYS A 1 80 ? -10.142 1.613 2.357 1.00 95.12 80 LYS A O 1
ATOM 622 N N . GLY A 1 81 ? -9.147 0.388 0.765 1.00 93.75 81 GLY A N 1
ATOM 623 C CA . GLY A 1 81 ? -8.398 1.475 0.147 1.00 93.75 81 GLY A CA 1
ATOM 624 C C . GLY A 1 81 ? -8.091 1.140 -1.305 1.00 93.75 81 GLY A C 1
ATOM 625 O O . GLY A 1 81 ? -8.289 0.005 -1.745 1.00 93.75 81 GLY A O 1
ATOM 626 N N . THR A 1 82 ? -7.599 2.132 -2.036 1.00 96.06 82 THR A N 1
ATOM 627 C CA . THR A 1 82 ? -7.281 2.006 -3.462 1.00 96.06 82 THR A CA 1
ATOM 628 C C . THR A 1 82 ? -5.844 2.445 -3.675 1.00 96.06 82 THR A C 1
ATOM 630 O O . THR A 1 82 ? -5.487 3.564 -3.315 1.00 96.06 82 THR A O 1
ATOM 633 N N . ILE A 1 83 ? -5.017 1.580 -4.265 1.00 95.44 83 ILE A N 1
ATOM 634 C CA . ILE A 1 83 ? -3.644 1.921 -4.656 1.00 95.44 83 ILE A CA 1
ATOM 635 C C . ILE A 1 83 ? -3.670 2.401 -6.106 1.00 95.44 83 ILE A C 1
ATOM 637 O O . ILE A 1 83 ? -4.144 1.685 -6.991 1.00 95.44 83 ILE A O 1
ATOM 641 N N . ARG A 1 84 ? -3.114 3.585 -6.361 1.00 95.56 84 ARG A N 1
ATOM 642 C CA . ARG A 1 84 ? -2.869 4.094 -7.709 1.00 95.56 84 ARG A CA 1
ATOM 643 C C . ARG A 1 84 ? -1.402 3.901 -8.060 1.00 95.56 84 ARG A C 1
ATOM 645 O O . ARG A 1 84 ? -0.525 4.445 -7.394 1.00 95.56 84 ARG A O 1
ATOM 652 N N . TRP A 1 85 ? -1.170 3.183 -9.150 1.00 93.50 85 TRP A N 1
ATOM 653 C CA . TRP A 1 85 ? 0.145 2.989 -9.752 1.00 93.50 85 TRP A CA 1
ATOM 654 C C . TRP A 1 85 ? 0.323 3.972 -10.905 1.00 93.50 85 TRP A C 1
ATOM 656 O O . TRP A 1 85 ? -0.596 4.170 -11.704 1.00 93.50 85 TRP A O 1
ATOM 666 N N . VAL A 1 86 ? 1.495 4.590 -10.995 1.00 91.44 86 VAL A N 1
ATOM 667 C CA . VAL A 1 86 ? 1.843 5.513 -12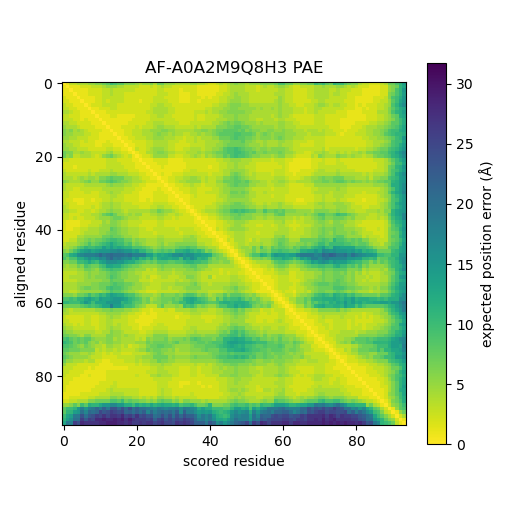.075 1.00 91.44 86 VAL A CA 1
ATOM 668 C C . VAL A 1 86 ? 3.158 5.066 -12.693 1.00 91.44 86 VAL A C 1
ATOM 670 O O . VAL A 1 86 ? 4.212 5.126 -12.056 1.00 91.44 86 VAL A O 1
ATOM 673 N N . LEU A 1 87 ? 3.081 4.646 -13.956 1.00 88.56 87 LEU A N 1
ATOM 674 C CA . LEU A 1 87 ? 4.244 4.397 -14.793 1.00 88.56 87 LEU A CA 1
ATOM 675 C C . LEU A 1 87 ? 4.664 5.714 -15.446 1.00 88.56 87 LEU A C 1
ATOM 677 O O . LEU A 1 87 ? 3.898 6.307 -16.205 1.00 88.56 87 LEU A O 1
ATOM 681 N N . GLN A 1 88 ? 5.875 6.161 -15.142 1.00 84.56 88 GLN A N 1
ATOM 682 C CA . GLN A 1 88 ? 6.498 7.320 -15.763 1.00 84.56 88 GLN A CA 1
ATOM 683 C C . GLN A 1 88 ? 7.660 6.855 -16.630 1.00 84.56 88 GLN A C 1
ATOM 685 O O . GLN A 1 88 ? 8.528 6.103 -16.174 1.00 84.56 88 GLN A O 1
ATOM 690 N N . ASP A 1 89 ? 7.672 7.316 -17.874 1.00 78.50 89 ASP A N 1
ATOM 691 C CA . ASP A 1 89 ? 8.871 7.266 -18.696 1.00 78.50 89 ASP A CA 1
ATOM 692 C C . ASP A 1 89 ? 9.792 8.403 -18.251 1.00 78.50 89 ASP A C 1
ATOM 694 O O . ASP A 1 89 ? 9.354 9.551 -18.140 1.00 78.50 89 ASP A O 1
ATOM 698 N N . VAL A 1 90 ? 11.037 8.071 -17.929 1.00 64.62 90 VAL A N 1
ATOM 699 C CA . VAL A 1 90 ? 12.058 9.069 -17.616 1.00 64.62 90 VAL A CA 1
ATOM 700 C C . VAL A 1 90 ? 13.011 9.011 -18.802 1.00 64.62 90 VAL A C 1
ATOM 702 O O . VAL A 1 90 ? 13.834 8.095 -18.849 1.00 64.62 90 VAL A O 1
ATOM 705 N N . PRO A 1 91 ? 12.873 9.895 -19.808 1.00 56.94 91 PRO A N 1
ATOM 706 C CA . PRO A 1 91 ? 13.855 9.933 -20.877 1.00 56.94 91 PRO A CA 1
ATOM 707 C C . PRO A 1 91 ? 15.225 10.195 -20.245 1.00 56.94 91 PRO A C 1
ATOM 709 O O . PRO A 1 91 ? 15.345 11.050 -19.362 1.00 56.94 91 PRO A O 1
ATOM 712 N N . LEU A 1 92 ? 16.247 9.444 -20.668 1.00 48.59 92 LEU A N 1
ATOM 713 C CA . LEU A 1 92 ? 17.629 9.802 -20.366 1.00 48.59 92 LEU A CA 1
ATOM 714 C C . LEU A 1 92 ? 17.810 11.252 -20.821 1.00 48.59 92 LEU A C 1
ATOM 716 O O . LEU A 1 92 ? 17.632 11.552 -22.000 1.00 48.59 92 LEU A O 1
ATOM 720 N N . ASN A 1 93 ? 18.106 12.152 -19.883 1.00 44.94 93 ASN A N 1
ATOM 721 C CA . ASN A 1 93 ? 18.663 13.444 -20.254 1.00 44.94 93 ASN A CA 1
ATOM 722 C C . ASN A 1 93 ? 20.012 13.139 -20.922 1.00 44.94 93 ASN A C 1
ATOM 724 O O . ASN A 1 93 ? 20.966 12.800 -20.219 1.00 44.94 93 ASN A O 1
ATOM 728 N N . GLU A 1 94 ? 20.049 13.172 -22.256 1.00 40.44 94 GLU A N 1
ATOM 729 C CA . GLU A 1 94 ? 21.293 13.236 -23.035 1.00 40.44 94 GLU A CA 1
ATOM 730 C C . GLU A 1 94 ? 21.973 14.600 -22.866 1.00 40.44 94 GLU A C 1
ATOM 732 O O . GLU A 1 94 ? 21.260 15.633 -22.849 1.00 40.44 94 GLU A O 1
#

Radius of gyration: 15.59 Å; Cα contacts (8 Å, |Δi|>4): 165; chains: 1; bounding box: 39×28×45 Å

Organism: NCBI:txid582475

Foldseek 3Di:
DKWKAWCFFFAFPPPRAGFQWKWADQVPDIDGHYNPDIDDHDDDDDPDPDDDDSCVRADPVDHGIDTDGDPPRDDPGHTDTDMDMDDDDDPPPD

Sequence (94 aa):
MMTAKLEQPLTGEKTGATLDSLHYRYGEKVSILTEEASAEIYEKETKNREVVDISNTWNPDGDGLYLEVTAGTAKADAYKGTIRWVLQDVPLNE